Protein AF-A0A392SGV4-F1 (afdb_monomer_lite)

Structure (mmCIF, N/CA/C/O backbone):
data_AF-A0A392SGV4-F1
#
_entry.id   AF-A0A392SGV4-F1
#
loop_
_atom_site.group_PDB
_atom_site.id
_atom_site.type_symbol
_atom_site.label_atom_id
_atom_site.label_alt_id
_atom_site.label_comp_id
_atom_site.label_asym_id
_atom_site.label_entity_id
_atom_site.label_seq_id
_atom_site.pdbx_PDB_ins_code
_atom_site.Cartn_x
_atom_site.Cartn_y
_atom_site.Cartn_z
_atom_site.occupancy
_atom_site.B_iso_or_equiv
_atom_site.auth_seq_id
_atom_site.auth_comp_id
_atom_site.auth_asym_id
_atom_site.auth_atom_id
_atom_site.pdbx_PDB_model_num
ATOM 1 N N . GLY A 1 1 ? -3.881 15.341 -7.136 1.00 47.62 1 GLY A N 1
ATOM 2 C CA . GLY A 1 1 ? -4.482 14.925 -5.854 1.00 47.62 1 GLY A CA 1
ATOM 3 C C . GLY A 1 1 ? -4.583 16.127 -4.943 1.00 47.62 1 GLY A C 1
ATOM 4 O O . GLY A 1 1 ? -3.682 16.959 -4.974 1.00 47.62 1 GLY A O 1
ATOM 5 N N . ASN A 1 2 ? -5.669 16.245 -4.181 1.00 56.91 2 ASN A N 1
ATOM 6 C CA . ASN A 1 2 ? -5.842 17.344 -3.230 1.00 56.91 2 ASN A CA 1
ATOM 7 C C . ASN A 1 2 ? -4.742 17.268 -2.164 1.00 56.91 2 ASN A C 1
ATOM 9 O O . ASN A 1 2 ? -4.559 16.225 -1.540 1.00 56.91 2 ASN A O 1
ATOM 13 N N . LYS A 1 3 ? -3.982 18.353 -1.982 1.00 60.00 3 LYS A N 1
ATOM 14 C CA . LYS A 1 3 ? -2.988 18.449 -0.907 1.00 60.00 3 LYS A CA 1
ATOM 15 C C . LYS A 1 3 ? -3.731 18.574 0.419 1.00 60.00 3 LYS A C 1
ATOM 17 O O . LYS A 1 3 ? -4.267 19.633 0.729 1.00 60.00 3 LYS A O 1
ATOM 22 N N . THR A 1 4 ? -3.752 17.501 1.194 1.00 74.31 4 THR A N 1
ATOM 23 C CA . THR A 1 4 ? -4.189 17.521 2.587 1.00 74.31 4 THR A CA 1
ATOM 24 C C . THR A 1 4 ? -3.065 18.106 3.441 1.00 74.31 4 THR A C 1
ATOM 26 O O . THR A 1 4 ? -2.019 17.496 3.637 1.00 74.31 4 THR A O 1
ATOM 29 N N . THR A 1 5 ? -3.248 19.343 3.906 1.00 81.38 5 THR A N 1
ATOM 30 C CA . THR A 1 5 ? -2.331 20.018 4.846 1.00 81.38 5 THR A CA 1
ATOM 31 C C . THR A 1 5 ? -2.591 19.625 6.300 1.00 81.38 5 THR A C 1
ATOM 33 O O . THR A 1 5 ? -1.762 19.890 7.166 1.00 81.38 5 THR A O 1
ATOM 36 N N . ILE A 1 6 ? -3.726 18.974 6.559 1.00 86.19 6 ILE A N 1
ATOM 37 C CA . ILE A 1 6 ? -4.162 18.515 7.875 1.00 86.19 6 ILE A CA 1
ATOM 38 C C . ILE A 1 6 ? -4.099 16.989 7.886 1.00 86.19 6 ILE A C 1
ATOM 40 O O . ILE A 1 6 ? -4.634 16.332 6.990 1.00 86.19 6 ILE A O 1
ATOM 44 N N . LYS A 1 7 ? -3.408 16.432 8.886 1.00 84.56 7 LYS A N 1
ATOM 45 C CA . LYS A 1 7 ? -3.350 14.985 9.109 1.00 84.56 7 LYS A CA 1
ATOM 46 C C . LYS A 1 7 ? -4.653 14.519 9.749 1.00 84.56 7 LYS A C 1
ATOM 48 O O . LYS A 1 7 ? -5.148 15.166 10.667 1.00 84.56 7 LYS A O 1
ATOM 53 N N . LYS A 1 8 ? -5.159 13.379 9.284 1.00 86.06 8 LYS A N 1
ATOM 54 C CA . LYS A 1 8 ? -6.272 12.671 9.915 1.00 86.06 8 LYS A CA 1
ATOM 55 C C . LYS A 1 8 ? -5.843 12.193 11.320 1.00 86.06 8 LYS A C 1
ATOM 57 O O . LYS A 1 8 ? -4.755 11.610 11.412 1.00 86.06 8 LYS A O 1
ATOM 62 N N . PRO A 1 9 ? -6.622 12.455 12.386 1.00 90.75 9 PRO A N 1
ATOM 63 C CA . PRO A 1 9 ? -6.360 11.933 13.731 1.00 90.75 9 PRO A CA 1
ATOM 64 C C . PRO A 1 9 ? -6.264 10.405 13.749 1.00 90.75 9 PRO A C 1
ATOM 66 O O . PRO A 1 9 ? -6.953 9.742 12.980 1.00 90.75 9 PRO A O 1
ATOM 69 N N . GLU A 1 10 ? -5.429 9.843 14.628 1.00 86.25 10 GLU A N 1
ATOM 70 C CA . GLU A 1 10 ? -5.157 8.394 14.690 1.00 86.25 10 GLU A CA 1
ATOM 71 C C . GLU A 1 10 ? -6.420 7.565 14.984 1.00 86.25 10 GLU A C 1
ATOM 73 O O . GLU A 1 10 ? -6.643 6.523 14.379 1.00 86.25 10 GLU A O 1
ATOM 78 N N . GLU A 1 11 ? -7.303 8.094 15.829 1.00 89.69 11 GLU A N 1
ATOM 79 C CA . GLU A 1 11 ? -8.578 7.479 16.223 1.00 89.69 11 GLU A CA 1
ATOM 80 C C . GLU 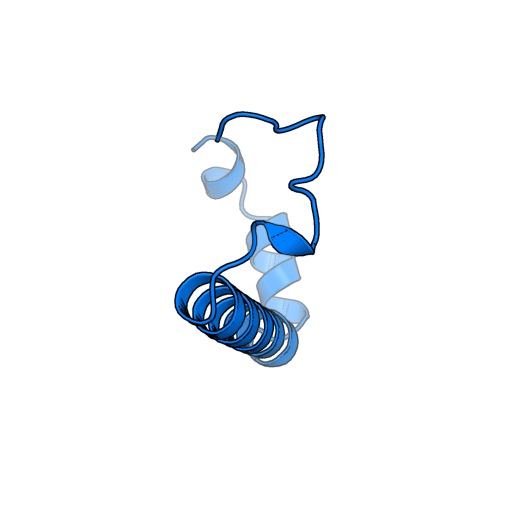A 1 11 ? -9.580 7.342 15.066 1.00 89.69 11 GLU A C 1
ATOM 82 O O . GLU A 1 11 ? -10.488 6.515 15.125 1.00 89.69 11 GLU A O 1
ATOM 87 N N . GLU A 1 12 ? -9.430 8.143 14.008 1.00 92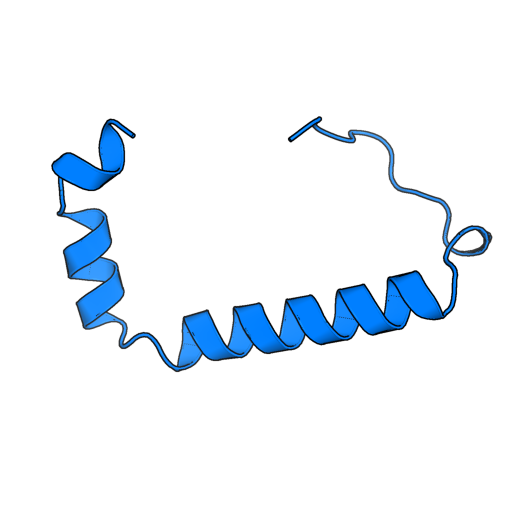.06 12 GLU A N 1
ATOM 88 C 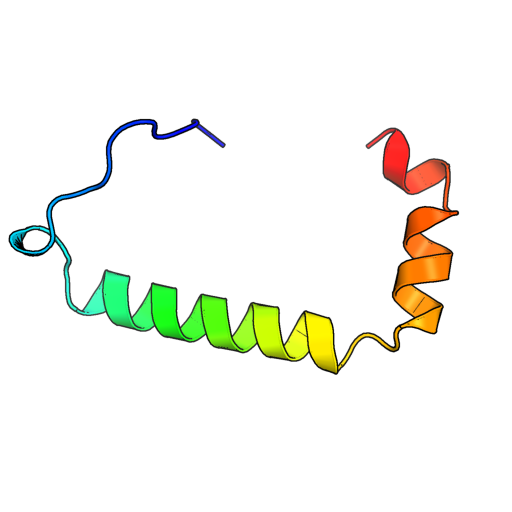CA . GLU A 1 12 ? -10.322 8.117 12.847 1.00 92.06 12 GLU A CA 1
ATOM 89 C C . GLU A 1 12 ? -9.872 7.113 11.773 1.00 92.06 12 GLU A C 1
ATOM 91 O O . GLU A 1 12 ? -10.572 6.932 10.771 1.00 92.06 12 GLU A O 1
ATOM 96 N N . TRP A 1 13 ? -8.703 6.482 11.928 1.00 92.75 13 TRP A N 1
ATOM 97 C CA . TRP A 1 13 ? -8.224 5.482 10.977 1.00 92.75 13 TRP A CA 1
ATOM 98 C C . TRP A 1 13 ? -8.996 4.177 11.122 1.00 92.75 13 TRP A C 1
ATOM 100 O O . TRP A 1 13 ? -9.112 3.593 12.199 1.00 92.75 13 TRP A O 1
ATOM 110 N N . THR A 1 14 ? -9.516 3.701 9.998 1.00 94.94 14 THR A N 1
ATOM 111 C CA . THR A 1 14 ? -10.153 2.388 9.923 1.00 94.94 14 THR A CA 1
ATOM 112 C C . THR A 1 14 ? -9.106 1.301 9.685 1.00 94.94 14 THR A C 1
ATOM 114 O O . THR A 1 14 ? -8.044 1.554 9.116 1.00 94.94 14 THR A O 1
ATOM 117 N N . LYS A 1 15 ? -9.415 0.062 10.090 1.00 93.94 15 LYS A N 1
ATOM 118 C CA . LYS A 1 15 ? -8.542 -1.095 9.822 1.00 93.94 15 LYS A CA 1
ATOM 119 C C . LYS A 1 15 ? -8.285 -1.275 8.325 1.00 93.94 15 LYS A C 1
ATOM 121 O O . LYS A 1 15 ? -7.153 -1.515 7.930 1.00 93.94 15 LYS A O 1
ATOM 126 N N . ASP A 1 16 ? -9.312 -1.074 7.505 1.00 95.06 16 ASP A N 1
ATOM 127 C CA . ASP A 1 16 ? -9.212 -1.188 6.051 1.00 95.06 16 ASP A CA 1
ATOM 1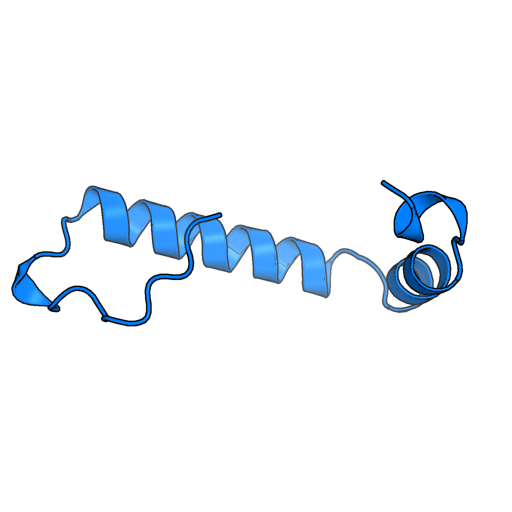28 C C . ASP A 1 16 ? -8.242 -0.144 5.467 1.00 95.06 16 ASP A C 1
ATOM 130 O O . ASP A 1 16 ? -7.422 -0.466 4.607 1.00 95.06 16 ASP A O 1
ATOM 134 N N . GLU A 1 17 ? -8.289 1.106 5.949 1.00 91.31 17 GLU A N 1
ATOM 135 C CA . GLU A 1 17 ? -7.350 2.161 5.537 1.00 91.31 17 GLU A CA 1
ATOM 136 C C . GLU A 1 17 ? -5.905 1.853 5.956 1.00 91.31 17 GLU A C 1
ATOM 138 O O . GLU A 1 17 ? -4.976 2.142 5.194 1.00 91.31 17 GLU A O 1
ATOM 143 N N . ASP A 1 18 ? -5.703 1.264 7.136 1.00 91.00 18 ASP A N 1
ATOM 144 C CA . ASP A 1 18 ? -4.378 0.862 7.619 1.00 91.00 18 ASP A CA 1
ATOM 145 C C . ASP A 1 18 ? -3.808 -0.295 6.783 1.00 91.00 18 ASP A C 1
ATOM 147 O O . ASP A 1 18 ? -2.682 -0.219 6.283 1.00 91.00 18 ASP A O 1
ATOM 151 N N . GLU A 1 19 ? -4.619 -1.320 6.504 1.00 94.44 19 GLU A N 1
ATOM 152 C CA . GLU A 1 19 ? -4.241 -2.437 5.633 1.00 94.44 19 GLU A CA 1
ATOM 153 C C . GLU A 1 19 ? -3.908 -1.971 4.207 1.00 94.44 19 GLU A C 1
ATOM 155 O O . GLU A 1 19 ? -2.891 -2.383 3.634 1.00 94.44 19 GLU A O 1
ATOM 160 N N . LEU A 1 20 ? -4.708 -1.058 3.646 1.00 94.31 20 LEU A N 1
ATOM 161 C CA . LEU A 1 20 ? -4.442 -0.424 2.351 1.00 94.31 20 LEU A CA 1
ATOM 162 C C . LEU A 1 20 ? -3.135 0.375 2.370 1.00 94.31 20 LEU A C 1
ATOM 164 O O . LEU A 1 20 ? -2.334 0.283 1.436 1.00 94.31 20 LEU A O 1
ATOM 168 N N . THR A 1 21 ? -2.888 1.142 3.431 1.00 90.56 21 THR A N 1
ATOM 169 C CA . THR A 1 21 ? -1.659 1.935 3.587 1.00 90.56 21 THR A CA 1
ATOM 170 C C . THR A 1 21 ? -0.431 1.031 3.702 1.00 90.56 21 THR A C 1
ATOM 172 O O . THR A 1 21 ? 0.596 1.275 3.054 1.00 90.56 21 THR A O 1
ATOM 175 N N . LEU A 1 22 ? -0.544 -0.074 4.438 1.00 92.75 22 LEU A N 1
ATOM 176 C CA . LEU A 1 22 ? 0.495 -1.091 4.542 1.00 92.75 22 LEU A CA 1
ATOM 177 C C . LEU A 1 22 ? 0.753 -1.779 3.193 1.00 92.75 22 LEU A C 1
ATOM 179 O O . LEU A 1 22 ? 1.909 -1.964 2.806 1.00 92.75 22 LEU A O 1
ATOM 183 N N . GLY A 1 23 ? -0.296 -2.122 2.445 1.00 94.06 23 GLY A N 1
ATOM 184 C CA . GLY A 1 23 ? -0.178 -2.671 1.093 1.00 94.06 23 GLY A CA 1
ATOM 185 C C . GLY A 1 23 ? 0.528 -1.705 0.137 1.00 94.06 23 GLY A C 1
ATOM 186 O O . GLY A 1 23 ? 1.490 -2.083 -0.539 1.00 94.06 23 GLY A O 1
ATOM 187 N N . ASN A 1 24 ? 0.121 -0.436 0.149 1.00 92.44 24 ASN A N 1
ATOM 188 C CA . ASN A 1 24 ? 0.708 0.615 -0.680 1.00 92.44 24 ASN A CA 1
ATOM 189 C C . ASN A 1 24 ? 2.183 0.857 -0.348 1.00 92.44 24 ASN A C 1
ATOM 191 O O . ASN A 1 24 ? 3.009 0.958 -1.257 1.00 92.44 24 ASN A O 1
ATOM 195 N N . SER A 1 25 ? 2.545 0.904 0.937 1.00 91.94 25 SER A N 1
ATOM 196 C CA . SER A 1 25 ? 3.944 1.084 1.347 1.00 91.94 25 SER A CA 1
ATOM 197 C C . SER A 1 25 ? 4.829 -0.082 0.893 1.00 91.94 25 SER A C 1
ATOM 199 O O . SER A 1 25 ? 5.923 0.148 0.373 1.00 91.94 25 SER A O 1
ATOM 201 N N . LYS A 1 26 ? 4.337 -1.326 0.982 1.00 91.56 26 LYS A N 1
ATOM 202 C CA . LYS A 1 26 ? 5.032 -2.515 0.462 1.00 91.56 26 LYS A CA 1
ATOM 203 C C . LYS A 1 26 ? 5.191 -2.471 -1.055 1.00 91.56 26 LYS A C 1
ATOM 205 O O . LYS A 1 26 ? 6.284 -2.749 -1.546 1.00 91.56 26 LYS A O 1
ATOM 210 N N . ALA A 1 27 ? 4.142 -2.101 -1.790 1.00 90.12 27 ALA A N 1
ATOM 211 C CA . ALA A 1 27 ? 4.186 -1.989 -3.247 1.00 90.12 27 ALA A CA 1
ATOM 212 C C . ALA A 1 27 ? 5.183 -0.913 -3.701 1.00 90.12 27 ALA A C 1
ATOM 214 O O . ALA A 1 27 ? 6.025 -1.176 -4.558 1.00 90.12 27 ALA A O 1
ATOM 215 N N . LEU A 1 28 ? 5.157 0.268 -3.077 1.00 88.88 28 LEU A N 1
ATOM 216 C CA . LEU A 1 28 ? 6.126 1.332 -3.346 1.00 88.88 28 LEU A CA 1
ATOM 217 C C . LEU A 1 28 ? 7.551 0.879 -3.031 1.00 88.88 28 LEU A C 1
ATOM 219 O O . LEU A 1 28 ? 8.442 1.054 -3.859 1.00 88.88 28 LEU A O 1
ATOM 223 N N . ASN A 1 29 ? 7.769 0.246 -1.878 1.00 86.81 29 ASN A N 1
ATOM 224 C CA . ASN A 1 29 ? 9.071 -0.302 -1.516 1.00 86.81 29 ASN A CA 1
ATOM 225 C C . ASN A 1 29 ? 9.557 -1.345 -2.539 1.00 86.81 29 ASN A C 1
ATOM 227 O O . ASN A 1 29 ? 10.722 -1.332 -2.929 1.00 86.81 29 ASN A O 1
ATOM 231 N N . ALA A 1 30 ? 8.674 -2.226 -3.014 1.00 86.31 30 ALA A N 1
ATOM 232 C CA . ALA A 1 30 ? 9.000 -3.202 -4.050 1.00 86.31 30 ALA A CA 1
ATOM 233 C C . ALA A 1 30 ? 9.329 -2.535 -5.395 1.00 86.31 30 ALA A C 1
ATOM 235 O O . ALA A 1 30 ? 10.270 -2.961 -6.057 1.00 86.31 30 ALA A O 1
ATOM 236 N N . ILE A 1 31 ? 8.624 -1.467 -5.782 1.00 84.38 31 ILE A N 1
ATOM 237 C CA . ILE A 1 31 ? 8.941 -0.685 -6.988 1.00 84.38 31 ILE A CA 1
ATOM 238 C C . ILE A 1 31 ? 10.312 -0.022 -6.843 1.00 84.38 31 ILE A C 1
ATOM 240 O O . ILE A 1 31 ? 11.143 -0.144 -7.736 1.00 84.38 31 ILE A O 1
ATOM 244 N N . PHE A 1 32 ? 10.591 0.639 -5.720 1.00 76.19 32 PHE A N 1
ATOM 245 C CA . PHE A 1 32 ? 11.873 1.318 -5.517 1.00 76.19 32 PHE A CA 1
ATOM 246 C C . PHE A 1 32 ? 13.062 0.357 -5.461 1.00 76.19 32 PHE A C 1
ATOM 248 O O . PHE A 1 32 ? 14.125 0.686 -5.982 1.00 76.19 32 PHE A O 1
ATOM 255 N N . ASN A 1 33 ? 12.886 -0.826 -4.871 1.00 80.50 33 ASN A N 1
ATOM 256 C CA . ASN A 1 33 ? 13.949 -1.829 -4.791 1.00 80.50 33 ASN A CA 1
ATOM 257 C C . ASN A 1 33 ? 14.058 -2.691 -6.062 1.00 80.50 33 ASN A C 1
ATOM 259 O O . ASN A 1 33 ? 15.151 -3.124 -6.418 1.00 80.50 33 ASN A O 1
ATOM 263 N N . GLY A 1 34 ? 12.942 -2.957 -6.744 1.00 69.12 34 GLY A N 1
ATOM 264 C CA . GLY A 1 34 ? 12.874 -3.799 -7.942 1.00 69.12 34 GLY A CA 1
ATOM 265 C C . GLY A 1 34 ? 13.190 -3.054 -9.240 1.00 69.12 34 GLY A C 1
ATOM 266 O O . GLY A 1 34 ? 13.724 -3.644 -10.180 1.00 69.12 34 GLY A O 1
ATOM 267 N N . VAL A 1 35 ? 12.919 -1.748 -9.303 1.00 65.50 35 VAL A N 1
ATOM 268 C CA . VAL A 1 35 ? 13.376 -0.902 -10.408 1.00 65.50 35 VAL A CA 1
ATOM 269 C C . VAL A 1 35 ? 14.855 -0.615 -10.181 1.00 65.50 35 VAL A C 1
ATOM 271 O O . VAL A 1 35 ? 15.235 0.204 -9.348 1.00 65.50 35 VAL A O 1
ATOM 274 N N . ASN A 1 36 ? 15.706 -1.304 -10.945 1.00 68.00 36 ASN A N 1
ATOM 275 C CA . ASN A 1 36 ? 17.152 -1.097 -10.933 1.00 68.00 36 ASN A CA 1
ATOM 276 C C . ASN A 1 36 ? 17.464 0.411 -11.006 1.00 68.00 36 ASN A C 1
ATOM 278 O O . ASN A 1 36 ? 16.910 1.126 -11.844 1.00 68.00 36 ASN A O 1
ATOM 282 N N . MET A 1 37 ? 18.377 0.893 -10.160 1.00 63.59 37 MET A N 1
ATOM 283 C CA . MET A 1 37 ? 18.784 2.304 -10.077 1.00 63.59 37 MET A CA 1
ATOM 284 C C . MET A 1 37 ? 19.156 2.905 -11.453 1.00 63.59 37 MET A C 1
ATOM 286 O O . MET A 1 37 ? 18.980 4.101 -11.702 1.00 63.59 37 MET A O 1
ATOM 290 N N . ASN A 1 38 ? 19.593 2.060 -12.393 1.00 60.78 38 ASN A N 1
ATOM 291 C CA . ASN A 1 38 ? 19.854 2.423 -13.784 1.00 60.78 38 ASN A CA 1
ATOM 292 C C . ASN A 1 38 ? 18.590 2.723 -14.614 1.00 60.78 38 ASN A C 1
ATOM 294 O O . ASN A 1 38 ? 18.630 3.622 -15.455 1.00 60.78 38 ASN A O 1
ATOM 298 N N . MET A 1 39 ? 17.468 2.034 -14.378 1.00 64.19 39 MET A N 1
ATOM 299 C CA . MET A 1 39 ? 16.180 2.294 -15.041 1.00 64.19 39 MET A CA 1
ATOM 300 C C . MET A 1 39 ? 15.544 3.600 -14.553 1.00 64.19 39 MET A C 1
ATOM 302 O O . MET A 1 39 ? 15.080 4.389 -15.375 1.00 64.19 39 MET A O 1
ATOM 306 N N . PHE A 1 40 ? 15.631 3.912 -13.255 1.00 64.38 40 PHE A N 1
ATOM 307 C CA . PHE A 1 40 ? 15.237 5.232 -12.739 1.00 64.38 40 PHE A CA 1
ATOM 308 C C . PHE A 1 40 ? 16.030 6.371 -13.399 1.00 64.38 40 PHE A C 1
ATOM 310 O O . PHE A 1 40 ? 15.475 7.429 -13.702 1.00 64.38 40 PHE A O 1
ATOM 317 N N . ARG A 1 41 ? 17.321 6.153 -13.688 1.00 63.12 41 ARG A N 1
ATOM 318 C CA . ARG A 1 41 ? 18.155 7.123 -14.418 1.00 63.12 41 ARG A CA 1
ATOM 319 C C . ARG A 1 41 ? 17.698 7.322 -15.869 1.00 63.12 41 ARG A C 1
ATOM 321 O O . ARG A 1 41 ? 17.801 8.442 -16.369 1.00 63.12 41 ARG A O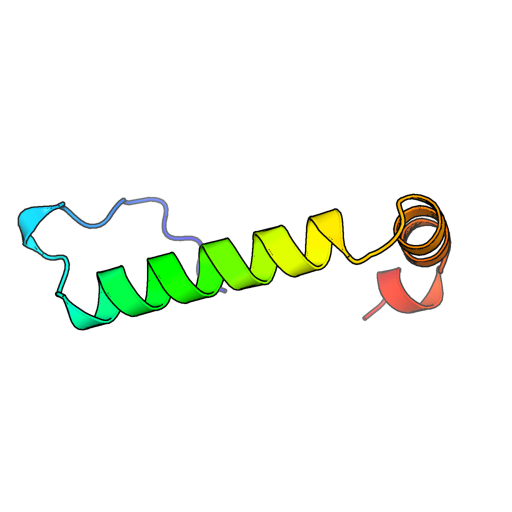 1
ATOM 328 N N . LEU A 1 42 ? 17.207 6.272 -16.534 1.00 63.59 42 LEU A N 1
ATOM 329 C CA . LEU A 1 42 ? 16.641 6.356 -17.887 1.00 63.59 42 LEU A CA 1
ATOM 330 C C . LEU A 1 42 ? 15.306 7.109 -17.886 1.00 63.59 42 LEU A C 1
ATOM 332 O O . LEU A 1 42 ? 15.134 8.008 -18.702 1.00 63.59 42 LEU A O 1
ATOM 336 N N . ILE A 1 43 ? 14.425 6.836 -16.918 1.00 63.28 43 ILE A N 1
ATOM 337 C CA . ILE A 1 43 ? 13.154 7.562 -16.748 1.00 63.28 43 ILE A CA 1
ATOM 338 C C . ILE A 1 43 ? 13.415 9.048 -16.457 1.00 63.28 43 ILE A C 1
ATOM 340 O O . ILE A 1 43 ? 12.834 9.907 -17.113 1.00 63.28 43 ILE A O 1
ATOM 344 N N . LYS A 1 44 ? 14.368 9.378 -15.571 1.00 62.94 44 LYS A N 1
ATOM 345 C CA . LYS A 1 44 ? 14.758 10.773 -15.272 1.00 62.94 44 LYS A CA 1
ATOM 346 C C . LYS A 1 44 ? 15.280 11.536 -16.500 1.00 62.94 44 LYS A C 1
ATOM 348 O O . LYS A 1 44 ? 15.161 12.757 -16.554 1.00 62.94 44 LYS A O 1
ATOM 353 N N . ARG A 1 45 ? 15.905 10.843 -17.458 1.00 59.50 45 ARG A N 1
ATOM 354 C CA . ARG A 1 45 ? 16.428 11.435 -18.705 1.00 59.50 45 ARG A CA 1
ATOM 355 C C . ARG A 1 45 ? 15.425 11.389 -19.859 1.00 59.50 45 ARG A C 1
ATOM 357 O O . ARG A 1 45 ? 15.717 11.936 -20.919 1.00 59.50 45 ARG A O 1
ATOM 364 N N . CYS A 1 46 ? 14.268 10.759 -19.674 1.00 55.38 46 CYS A N 1
ATOM 365 C CA . CYS A 1 46 ? 13.247 10.658 -20.701 1.00 55.38 46 CYS A CA 1
ATOM 366 C C . CYS A 1 46 ? 12.425 11.955 -20.728 1.00 55.38 46 CYS A C 1
ATOM 368 O O . CYS A 1 46 ? 11.578 12.186 -19.869 1.00 55.38 46 CYS A O 1
ATOM 370 N N . ILE A 1 47 ? 12.696 12.815 -21.712 1.00 59.41 47 ILE A N 1
ATOM 371 C CA . ILE A 1 47 ? 12.025 14.117 -21.888 1.00 59.41 47 ILE A CA 1
ATOM 372 C C . ILE A 1 47 ? 10.515 13.937 -22.127 1.00 59.41 47 ILE A C 1
ATOM 374 O O . ILE A 1 47 ? 9.722 14.737 -21.650 1.00 59.41 47 ILE A O 1
ATOM 378 N N . VAL A 1 48 ? 10.112 12.834 -22.764 1.00 60.66 48 VAL A N 1
ATOM 379 C CA . VAL A 1 48 ? 8.710 12.524 -23.093 1.00 60.66 48 VAL A CA 1
ATOM 380 C C . VAL A 1 48 ? 7.840 12.317 -21.845 1.00 60.66 48 VAL A C 1
ATOM 382 O O . VAL A 1 48 ? 6.672 12.680 -21.850 1.00 60.66 48 VAL A O 1
ATOM 385 N N . ALA A 1 49 ? 8.399 11.793 -20.748 1.00 54.47 49 ALA A N 1
ATOM 386 C CA . ALA A 1 49 ? 7.658 11.592 -19.496 1.00 54.47 49 ALA A CA 1
ATOM 387 C C . ALA A 1 49 ? 7.542 12.868 -18.639 1.00 54.47 49 ALA A C 1
ATOM 389 O O . ALA A 1 49 ? 6.809 12.877 -17.657 1.00 54.47 49 ALA A O 1
ATOM 390 N N . LYS A 1 50 ? 8.290 13.930 -18.971 1.00 53.56 50 LYS A N 1
ATOM 391 C CA . LYS A 1 50 ? 8.268 15.213 -18.252 1.00 53.56 50 LYS A CA 1
ATOM 392 C C . LYS A 1 50 ? 7.086 16.099 -18.673 1.00 53.56 50 LYS A C 1
ATOM 394 O O . LYS A 1 50 ? 6.717 16.991 -17.918 1.00 53.56 50 LYS A O 1
ATOM 399 N N . GLU A 1 51 ? 6.541 15.880 -19.869 1.00 55.31 51 GLU A N 1
ATOM 400 C CA . GLU A 1 51 ? 5.480 16.708 -20.465 1.00 55.31 51 GLU A CA 1
ATOM 401 C C . GLU A 1 51 ? 4.076 16.081 -20.391 1.00 55.31 51 GLU A C 1
ATOM 403 O O . GLU A 1 51 ? 3.134 16.655 -20.931 1.00 55.31 51 GLU A O 1
ATOM 408 N N . ALA A 1 52 ? 3.933 14.932 -19.721 1.00 48.94 52 ALA A 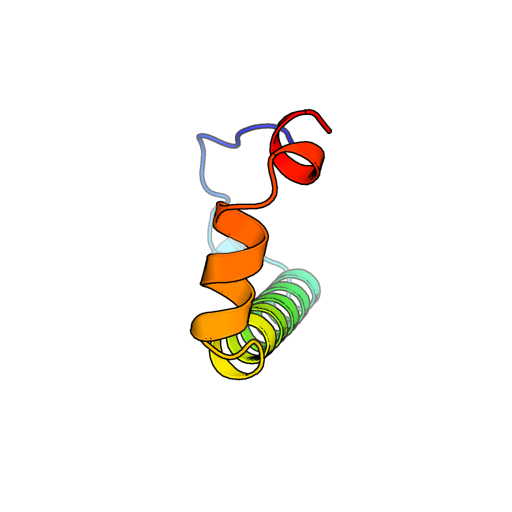N 1
ATOM 409 C CA . ALA A 1 52 ? 2.646 14.290 -19.446 1.00 48.94 52 ALA A CA 1
ATOM 410 C C . ALA A 1 52 ? 2.135 14.612 -18.034 1.00 48.94 52 ALA A C 1
ATOM 412 O O . ALA A 1 52 ? 2.968 14.664 -17.098 1.00 48.94 52 ALA A O 1
#

Radius of gyration: 16.12 Å; chains: 1; bounding box: 30×24×39 Å

pLDDT: mean 76.65, std 15.24, range [47.62, 95.06]

Sequence (52 aa):
GNKTTIKKPEEEWTKDEDELTLGNSKALNAIFNGVNMNMFRLIKRCIVAKEA

Organism: NCBI:txid97028

Foldseek 3Di:
DDDDPDDDDPVPDDPVNVVVVVVVVVVVVCCVVVCPPVNVVVCVPPPVNVVD

Secondary structure (DSSP, 8-state):
-----SPPPGGG--HHHHHHHHHHHHHHHHHHHHS-HHHHHHHHH-GGGG--